Protein AF-A0A948D233-F1 (afdb_monomer)

Foldseek 3Di:
DDPVVLVVLLVVLLVLLCCLQPVLCPDDPPSVVARVLLLVLLVCLLVVNLVSSLSSLQNSQVNNVVSDPPCPSVSNVLSNVLSVVLNVCCVVPPPDSDLVVSLVSSVVSLVSSLVSQVVVQVVCCVPPVDGDDHDDPVSSVVNSVVSSVVSSVVVVVCCVVVVPPPPPPVPPDDDDD

Sequence (177 aa):
MTRSRWILVIVAALLTGLLQVTFFSLLPEPFRGVQPVLILCVLGVAINRSDAALVFAAVSGLMIDLFTVGAGFLAFAEQMLVVSAVAIIAEKVLTNRSVYSAVALLLAARIMSYIWLAAMSFFSRLLFKTQIFIQPFNSLLVTMVWDALFMCTIFLLLAFFTRRFSVGVARFNTYDG

Nearest PDB structures (foldseek):
  5edl-assembly1_A  TM=6.625E-01  e=3.244E-02  Bacillus subtilis
  5oen-assembly1_B  TM=2.538E-01  e=6.871E+00  Mus musculus

Solvent-accessible surface area (backbone atoms only — not comparable to full-atom values): 9780 Å² total; per-residue (Å²): 133,60,74,71,58,54,52,52,45,51,52,50,17,43,53,42,18,48,42,47,63,57,53,30,60,70,41,61,82,57,53,37,70,50,56,65,57,60,55,53,29,45,51,28,35,62,71,74,33,45,72,60,18,48,54,25,28,45,47,17,13,49,43,36,25,74,75,35,90,86,41,83,52,49,48,21,51,48,36,43,52,36,52,53,51,46,41,57,49,41,75,77,67,60,84,60,91,44,69,69,52,45,42,52,49,43,52,52,37,50,52,48,48,51,52,50,51,52,52,49,32,50,51,34,41,72,76,67,70,41,84,62,91,73,82,55,71,72,56,50,55,55,21,51,52,50,49,43,52,51,50,49,50,53,50,50,51,50,43,64,76,61,67,73,72,67,77,77,70,78,72,90,72,75,91,81,131

Radius of gyration: 18.53 Å; Cα contacts (8 Å, |Δi|>4): 174; chains: 1; bounding box: 66×36×44 Å

Structure (mmCIF, N/CA/C/O backbone):
data_AF-A0A948D233-F1
#
_entry.id   AF-A0A948D233-F1
#
loop_
_atom_site.group_PDB
_atom_site.id
_atom_site.type_symbol
_atom_site.label_atom_id
_atom_site.label_alt_id
_atom_site.label_comp_id
_atom_site.label_asym_id
_atom_site.label_entity_id
_atom_site.label_seq_id
_atom_site.pdbx_PDB_ins_code
_atom_site.Cartn_x
_atom_site.Cartn_y
_atom_site.Cartn_z
_atom_site.occupancy
_atom_site.B_iso_or_equiv
_atom_site.auth_seq_id
_atom_site.auth_comp_id
_atom_site.auth_asym_id
_atom_site.auth_atom_id
_atom_site.pdbx_PDB_model_num
ATOM 1 N N . MET A 1 1 ? -1.518 -1.617 23.865 1.00 58.34 1 MET A N 1
ATOM 2 C CA . MET A 1 1 ? -1.875 -2.784 23.013 1.00 58.34 1 MET A CA 1
ATOM 3 C C . MET A 1 1 ? -1.206 -4.026 23.589 1.00 58.34 1 MET A C 1
ATOM 5 O O . MET A 1 1 ? -0.110 -3.896 24.112 1.00 58.34 1 MET A O 1
ATOM 9 N N . THR A 1 2 ? -1.844 -5.199 23.556 1.00 72.81 2 THR A N 1
ATOM 10 C CA . THR A 1 2 ? -1.249 -6.447 24.074 1.00 72.81 2 THR A CA 1
ATOM 11 C C . THR A 1 2 ? -0.180 -6.982 23.113 1.00 72.81 2 THR A C 1
ATOM 13 O O . THR A 1 2 ? -0.316 -6.811 21.901 1.00 72.81 2 THR A O 1
ATOM 16 N N . ARG A 1 3 ? 0.865 -7.652 23.627 1.00 74.00 3 ARG A N 1
ATOM 17 C CA . ARG A 1 3 ? 1.962 -8.235 22.814 1.00 74.00 3 ARG A CA 1
ATOM 18 C C . ARG A 1 3 ? 1.446 -9.114 21.663 1.00 74.00 3 ARG A C 1
ATOM 20 O O . ARG A 1 3 ? 1.942 -9.021 20.549 1.00 74.00 3 ARG A O 1
ATOM 27 N N . SER A 1 4 ? 0.380 -9.878 21.908 1.00 78.25 4 SER A N 1
ATOM 28 C CA . SER A 1 4 ? -0.282 -10.728 20.909 1.00 78.25 4 SER A CA 1
ATOM 29 C C . SER A 1 4 ? -0.807 -9.970 19.684 1.00 78.25 4 SER A C 1
ATOM 31 O O . SER A 1 4 ? -0.748 -10.487 18.574 1.00 78.25 4 SER A O 1
ATOM 33 N N . ARG A 1 5 ? -1.284 -8.729 19.846 1.00 79.38 5 ARG A N 1
ATOM 34 C CA . ARG A 1 5 ? -1.820 -7.932 18.729 1.00 79.38 5 ARG A CA 1
ATOM 35 C C . ARG A 1 5 ? -0.723 -7.422 17.799 1.00 79.38 5 ARG A C 1
ATOM 37 O O . ARG A 1 5 ? -0.952 -7.350 16.601 1.00 79.38 5 ARG A O 1
ATOM 44 N N . TRP A 1 6 ? 0.456 -7.100 18.330 1.00 81.12 6 TRP A N 1
ATOM 45 C CA . TRP A 1 6 ? 1.599 -6.679 17.515 1.00 81.12 6 TRP A CA 1
ATOM 46 C C . TRP A 1 6 ? 2.130 -7.812 16.645 1.00 81.12 6 TRP A C 1
ATOM 48 O O . TRP A 1 6 ? 2.413 -7.592 15.473 1.00 81.12 6 TRP A O 1
ATOM 58 N N . ILE A 1 7 ? 2.173 -9.031 17.188 1.00 86.12 7 ILE A N 1
ATOM 59 C CA . ILE A 1 7 ? 2.543 -10.225 16.419 1.00 86.12 7 ILE A CA 1
ATOM 60 C C . ILE A 1 7 ? 1.586 -10.404 15.237 1.00 86.12 7 ILE A C 1
ATOM 62 O O . ILE A 1 7 ? 2.041 -10.595 14.116 1.00 86.12 7 ILE A O 1
ATOM 66 N N . LEU A 1 8 ? 0.274 -10.263 15.457 1.00 85.12 8 LEU A N 1
ATOM 67 C CA . LEU A 1 8 ? -0.713 -10.354 14.376 1.00 85.12 8 LEU A CA 1
ATOM 68 C C . LEU A 1 8 ? -0.512 -9.282 13.297 1.00 85.12 8 LEU A C 1
ATOM 70 O O . LEU A 1 8 ? -0.614 -9.603 12.119 1.00 85.12 8 LEU A O 1
ATOM 74 N N . VAL A 1 9 ? -0.202 -8.036 13.674 1.00 85.50 9 VAL A N 1
ATOM 75 C CA . VAL A 1 9 ? 0.076 -6.953 12.709 1.00 85.50 9 VAL A CA 1
ATOM 76 C C . VAL A 1 9 ? 1.315 -7.267 11.876 1.00 85.50 9 VAL A C 1
ATOM 78 O O . VAL A 1 9 ? 1.270 -7.129 10.659 1.00 85.50 9 VAL A O 1
ATOM 81 N N . ILE A 1 10 ? 2.395 -7.729 12.510 1.00 86.88 10 ILE A N 1
ATOM 82 C CA . ILE A 1 10 ? 3.642 -8.081 11.821 1.00 86.88 10 ILE A CA 1
ATOM 83 C C . ILE A 1 10 ? 3.409 -9.258 10.871 1.00 86.88 10 ILE A C 1
ATOM 85 O O . ILE A 1 10 ? 3.769 -9.177 9.702 1.00 86.88 10 ILE A O 1
ATOM 89 N N . VAL A 1 11 ? 2.757 -10.328 11.335 1.00 89.50 11 VAL A N 1
ATOM 90 C CA . VAL A 1 11 ? 2.445 -11.496 10.496 1.00 89.50 11 VAL A CA 1
ATOM 91 C C . VAL A 1 11 ? 1.539 -11.104 9.328 1.00 89.50 11 VAL A C 1
ATOM 93 O O . VAL A 1 11 ? 1.800 -11.502 8.195 1.00 89.50 11 VAL A O 1
ATOM 96 N N . ALA A 1 12 ? 0.516 -10.279 9.565 1.00 88.56 12 ALA A N 1
ATOM 97 C CA . ALA A 1 12 ? -0.345 -9.776 8.499 1.00 88.56 12 ALA A CA 1
ATOM 98 C C . ALA A 1 12 ? 0.434 -8.916 7.490 1.00 88.56 12 ALA A C 1
ATOM 100 O O . ALA A 1 12 ? 0.233 -9.070 6.287 1.00 88.56 12 ALA A O 1
ATOM 101 N N . ALA A 1 13 ? 1.346 -8.057 7.952 1.00 88.62 13 ALA A N 1
ATOM 102 C CA . ALA A 1 13 ? 2.188 -7.231 7.087 1.00 88.62 13 ALA A CA 1
ATOM 103 C C . ALA A 1 13 ? 3.109 -8.082 6.205 1.00 88.62 13 ALA A C 1
ATOM 105 O O . ALA A 1 13 ? 3.202 -7.838 5.002 1.00 88.62 13 ALA A O 1
ATOM 106 N N . LEU A 1 14 ? 3.719 -9.124 6.780 1.00 89.88 14 LEU A N 1
ATOM 107 C CA . LEU A 1 14 ? 4.545 -10.084 6.048 1.00 89.88 14 LEU A CA 1
ATOM 108 C C . LEU A 1 14 ? 3.742 -10.804 4.960 1.00 89.88 14 LEU A C 1
ATOM 110 O O . LEU A 1 14 ? 4.150 -10.815 3.799 1.00 89.88 14 LEU A O 1
ATOM 114 N N . LEU A 1 15 ? 2.582 -11.363 5.320 1.00 89.62 15 LEU A N 1
ATOM 115 C CA . LEU A 1 15 ? 1.715 -12.075 4.378 1.00 89.62 15 LEU A CA 1
ATOM 116 C C . LEU A 1 15 ? 1.219 -11.159 3.260 1.00 89.62 15 LEU A C 1
ATOM 118 O O . LEU A 1 15 ? 1.207 -11.561 2.101 1.00 89.62 15 LEU A O 1
ATOM 122 N N . THR A 1 16 ? 0.843 -9.923 3.588 1.00 87.62 16 THR A N 1
ATOM 123 C CA . THR A 1 16 ? 0.336 -8.965 2.595 1.00 87.62 16 THR A CA 1
ATOM 124 C C . THR A 1 16 ? 1.448 -8.501 1.656 1.00 87.62 16 THR A C 1
ATOM 126 O O . THR A 1 16 ? 1.228 -8.435 0.448 1.00 87.62 16 THR A O 1
ATOM 129 N N . GLY A 1 17 ? 2.647 -8.230 2.185 1.00 84.25 17 GLY A N 1
ATOM 130 C CA . GLY A 1 17 ? 3.821 -7.909 1.372 1.00 84.25 17 GLY A CA 1
ATOM 131 C C . GLY A 1 17 ? 4.160 -9.046 0.408 1.00 84.25 17 GLY A C 1
ATOM 132 O O . GLY A 1 17 ? 4.305 -8.815 -0.791 1.00 84.25 17 GLY A O 1
ATOM 133 N N . LEU A 1 18 ? 4.172 -10.289 0.897 1.00 87.69 18 LEU A N 1
ATOM 134 C CA . LEU A 1 18 ? 4.417 -11.466 0.064 1.00 87.69 18 LEU A CA 1
ATOM 135 C C . LEU A 1 18 ? 3.332 -11.651 -1.006 1.00 87.69 18 LEU A C 1
ATOM 137 O O . LEU A 1 18 ? 3.653 -11.899 -2.167 1.00 87.69 18 LEU A O 1
ATOM 141 N N . LEU A 1 19 ? 2.058 -11.483 -0.647 1.00 87.25 19 LEU A N 1
ATOM 142 C CA . LEU A 1 19 ? 0.925 -11.573 -1.573 1.00 87.25 19 LEU A CA 1
ATOM 143 C C . LEU A 1 19 ? 1.025 -10.506 -2.675 1.00 87.25 19 LEU A C 1
ATOM 145 O O . LEU A 1 19 ? 0.800 -10.808 -3.846 1.00 87.25 19 LEU A O 1
ATOM 149 N N . GLN A 1 20 ? 1.432 -9.281 -2.337 1.00 85.12 20 GLN A N 1
ATOM 150 C CA . GLN A 1 20 ? 1.640 -8.223 -3.325 1.00 85.12 20 GLN A CA 1
ATOM 151 C C . GLN A 1 20 ? 2.748 -8.573 -4.330 1.00 85.12 20 GLN A C 1
ATOM 153 O O . GLN A 1 20 ? 2.548 -8.408 -5.533 1.00 85.12 20 GLN A O 1
ATOM 158 N N . VAL A 1 21 ? 3.893 -9.082 -3.863 1.00 83.88 21 VAL A N 1
ATOM 159 C CA . VAL A 1 21 ? 5.015 -9.417 -4.758 1.00 83.88 21 VAL A CA 1
ATOM 160 C C . VAL A 1 21 ? 4.737 -10.662 -5.594 1.00 83.88 21 VAL A C 1
ATOM 162 O O . VAL A 1 21 ? 5.174 -10.733 -6.738 1.00 83.88 21 VAL A O 1
ATOM 165 N N . THR A 1 22 ? 4.023 -11.647 -5.050 1.00 84.19 22 THR A N 1
ATOM 166 C CA . THR A 1 22 ? 3.825 -12.947 -5.713 1.00 84.19 22 THR A CA 1
ATOM 167 C C . THR A 1 22 ? 2.530 -13.016 -6.507 1.00 84.19 22 THR A C 1
ATOM 169 O O . THR A 1 22 ? 2.552 -13.365 -7.678 1.00 84.19 22 THR A O 1
ATOM 172 N N . PHE A 1 23 ? 1.391 -12.691 -5.900 1.00 83.12 23 PHE A N 1
ATOM 173 C CA . PHE A 1 23 ? 0.084 -12.910 -6.511 1.00 83.12 23 PHE A CA 1
ATOM 174 C C . PHE A 1 23 ? -0.322 -11.741 -7.408 1.00 83.12 23 PHE A C 1
ATOM 176 O O . PHE A 1 23 ? -0.689 -11.949 -8.562 1.00 83.12 23 PHE A O 1
ATOM 183 N N . PHE A 1 24 ? -0.216 -10.503 -6.913 1.00 77.62 24 PHE A N 1
ATOM 184 C CA . PHE A 1 24 ? -0.632 -9.330 -7.690 1.00 77.62 24 PHE A CA 1
ATOM 185 C C . PHE A 1 24 ? 0.275 -9.064 -8.897 1.00 77.62 24 PHE A C 1
ATOM 187 O O . PHE A 1 24 ? -0.217 -8.638 -9.938 1.00 77.62 24 PHE A O 1
ATOM 194 N N . SER A 1 25 ? 1.568 -9.385 -8.813 1.00 76.62 25 SER A N 1
ATOM 195 C CA . SER A 1 25 ? 2.489 -9.262 -9.952 1.00 76.62 25 SER A CA 1
ATOM 196 C C . SER A 1 25 ? 2.126 -10.186 -11.126 1.00 76.62 25 SER A C 1
ATOM 198 O O . SER A 1 25 ? 2.332 -9.822 -12.287 1.00 76.62 25 SER A O 1
ATOM 200 N N . LEU A 1 26 ? 1.535 -11.352 -10.840 1.00 80.56 26 LEU A N 1
ATOM 201 C CA . LEU A 1 26 ? 1.119 -12.341 -11.837 1.00 80.56 26 LEU A CA 1
ATOM 202 C C . LEU A 1 26 ? -0.223 -12.007 -12.499 1.00 80.56 26 LEU A C 1
ATOM 204 O O . LEU A 1 26 ? -0.526 -12.546 -13.564 1.00 80.56 26 LEU A O 1
ATOM 208 N N . LEU A 1 27 ? -1.024 -11.118 -11.907 1.00 82.06 27 LEU A N 1
ATOM 209 C CA . LEU A 1 27 ? -2.312 -10.734 -12.475 1.00 82.06 27 LEU A CA 1
ATOM 210 C C . LEU A 1 27 ? -2.140 -9.871 -13.743 1.00 82.06 27 LEU A C 1
ATOM 212 O O . LEU A 1 27 ? -1.129 -9.171 -13.898 1.00 82.06 27 LEU A O 1
ATOM 216 N N . PRO A 1 28 ? -3.115 -9.908 -14.671 1.00 83.12 28 PRO A N 1
ATOM 217 C CA . PRO A 1 28 ? -3.162 -8.975 -15.790 1.00 83.12 28 PRO A CA 1
ATOM 218 C C . PRO A 1 28 ? -3.481 -7.552 -15.306 1.00 83.12 28 PRO A C 1
ATOM 220 O O . PRO A 1 28 ? -4.097 -7.349 -14.256 1.00 83.12 28 PRO A O 1
ATOM 223 N N . GLU A 1 29 ? -3.086 -6.546 -16.087 1.00 76.94 29 GLU A N 1
ATOM 224 C CA . GLU A 1 29 ? -3.578 -5.176 -15.891 1.00 76.94 29 GLU A CA 1
ATOM 225 C C . GLU A 1 29 ? -5.116 -5.155 -16.027 1.00 76.9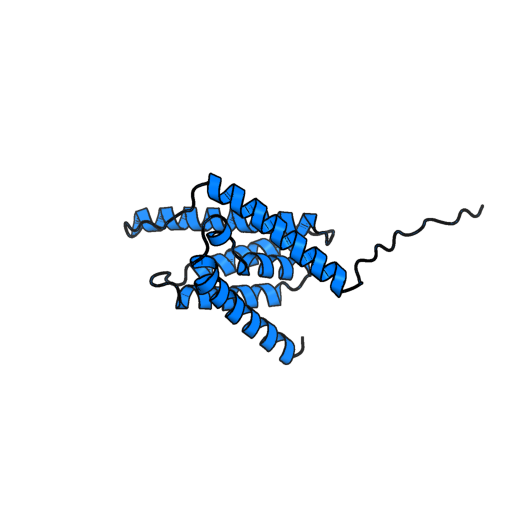4 29 GLU A C 1
ATOM 227 O O . GLU A 1 29 ? -5.659 -5.877 -16.869 1.00 76.94 29 GLU A O 1
ATOM 232 N N . PRO A 1 30 ? -5.846 -4.369 -15.213 1.00 77.19 30 PRO A N 1
ATOM 233 C CA . PRO A 1 30 ? -5.367 -3.358 -14.260 1.00 77.19 30 PRO A CA 1
ATOM 234 C C . PRO A 1 30 ? -5.047 -3.898 -12.855 1.00 77.19 30 PRO A C 1
ATOM 236 O O . PRO A 1 30 ? -4.604 -3.151 -11.985 1.00 77.19 30 PRO A O 1
ATOM 239 N N . PHE A 1 31 ? -5.286 -5.183 -12.587 1.00 78.75 31 PHE A N 1
ATOM 240 C CA . PHE A 1 31 ? -5.135 -5.740 -11.241 1.00 78.75 31 PHE A CA 1
ATOM 241 C C . PHE A 1 31 ? -3.683 -5.734 -10.770 1.00 78.75 31 PHE A C 1
ATOM 243 O O . PHE A 1 31 ? -3.439 -5.524 -9.588 1.00 78.75 31 PHE A O 1
ATOM 250 N N . ARG A 1 32 ? -2.721 -5.862 -11.690 1.00 78.19 32 ARG A N 1
ATOM 251 C CA . ARG A 1 32 ? -1.289 -5.741 -11.383 1.00 78.19 32 ARG A CA 1
ATOM 252 C C . ARG A 1 32 ? -0.912 -4.425 -10.696 1.00 78.19 32 ARG A C 1
ATOM 254 O O . ARG A 1 32 ? -0.008 -4.412 -9.867 1.00 78.19 32 ARG A O 1
ATOM 261 N N . GLY A 1 33 ? -1.593 -3.326 -11.023 1.00 75.00 33 GLY A N 1
ATOM 262 C CA . GLY A 1 33 ? -1.341 -2.022 -10.409 1.00 75.00 33 GLY A CA 1
ATOM 263 C C . GLY A 1 33 ? -1.960 -1.839 -9.021 1.00 75.00 33 GLY A C 1
ATOM 264 O O . GLY A 1 33 ? -1.636 -0.867 -8.335 1.00 75.00 33 GLY A O 1
ATOM 265 N N . VAL A 1 34 ? -2.852 -2.728 -8.576 1.00 81.88 34 VAL A N 1
ATOM 266 C CA . VAL A 1 34 ? -3.495 -2.636 -7.255 1.00 81.88 34 VAL A CA 1
ATOM 267 C C . VAL A 1 34 ? -2.460 -2.913 -6.163 1.00 81.88 34 VAL A C 1
ATOM 269 O O . VAL A 1 34 ? -1.760 -3.921 -6.188 1.00 81.88 34 VAL A O 1
ATOM 272 N N . GLN A 1 35 ? -2.360 -2.005 -5.191 1.00 82.94 35 GLN A N 1
ATOM 273 C CA . GLN A 1 35 ? -1.405 -2.110 -4.083 1.00 82.94 35 GLN A CA 1
ATOM 274 C C . GLN A 1 35 ? -2.152 -2.419 -2.776 1.00 82.94 35 GLN A C 1
ATOM 276 O O . GLN A 1 35 ? -2.508 -1.496 -2.037 1.00 82.94 35 GLN A O 1
ATOM 281 N N . PRO A 1 36 ? -2.398 -3.703 -2.452 1.00 84.75 36 PRO A N 1
ATOM 282 C CA . PRO A 1 36 ? -3.175 -4.089 -1.271 1.00 84.75 36 PRO A CA 1
ATOM 283 C C . PRO A 1 36 ? -2.545 -3.603 0.039 1.00 84.75 36 PRO A C 1
ATOM 285 O O . PRO A 1 36 ? -3.263 -3.254 0.975 1.00 84.75 36 PRO A O 1
ATOM 288 N N . VAL A 1 37 ? -1.212 -3.521 0.101 1.00 88.12 37 VAL A N 1
ATOM 289 C CA . VAL A 1 37 ? -0.499 -2.977 1.262 1.00 88.12 37 VAL A CA 1
ATOM 290 C C . VAL A 1 37 ? -0.902 -1.527 1.523 1.00 88.12 37 VAL A C 1
ATOM 292 O O . VAL A 1 37 ? -1.240 -1.177 2.651 1.00 88.12 37 VAL A O 1
ATOM 295 N N . LEU A 1 38 ? -0.923 -0.695 0.480 1.00 87.81 38 LEU A N 1
ATOM 296 C CA . LEU A 1 38 ? -1.269 0.719 0.593 1.00 87.81 38 LEU A CA 1
ATOM 297 C C . LEU A 1 38 ? -2.730 0.890 1.045 1.00 87.81 38 LEU A C 1
ATOM 299 O O . LEU A 1 38 ? -2.997 1.685 1.946 1.00 87.81 38 LEU A O 1
ATOM 303 N N . ILE A 1 39 ? -3.649 0.073 0.519 1.00 88.81 39 ILE A N 1
ATOM 304 C CA . ILE A 1 39 ? -5.065 0.057 0.929 1.00 88.81 39 ILE A CA 1
ATOM 305 C C . ILE A 1 39 ? -5.204 -0.240 2.430 1.00 88.81 39 ILE A C 1
ATOM 307 O O . ILE A 1 39 ? -5.877 0.498 3.155 1.00 88.81 39 ILE A O 1
ATOM 311 N N . LEU A 1 40 ? -4.541 -1.290 2.923 1.00 89.06 40 LEU A N 1
ATOM 312 C CA . LEU A 1 40 ? -4.620 -1.684 4.333 1.00 89.06 40 LEU A CA 1
ATOM 313 C C . LEU A 1 40 ? -3.949 -0.672 5.271 1.00 89.06 40 LEU A C 1
ATOM 315 O O . LEU A 1 40 ? -4.479 -0.405 6.352 1.00 89.06 40 LEU A O 1
ATOM 319 N N . CYS A 1 41 ? -2.834 -0.062 4.861 1.00 88.19 41 CYS A N 1
ATOM 320 C CA . CYS A 1 41 ? -2.193 1.011 5.621 1.00 88.19 41 CYS A CA 1
ATOM 321 C C . CYS A 1 41 ? -3.114 2.225 5.770 1.00 88.19 41 CYS A C 1
ATOM 323 O O . CYS A 1 41 ? -3.322 2.706 6.886 1.00 88.19 41 CYS A O 1
ATOM 325 N N . VAL A 1 42 ? -3.711 2.693 4.669 1.00 87.19 42 VAL A N 1
ATOM 326 C CA . VAL A 1 42 ? -4.645 3.831 4.685 1.00 87.19 42 VAL A CA 1
ATOM 327 C C . VAL A 1 42 ? -5.870 3.515 5.543 1.00 87.19 42 VAL A C 1
ATOM 329 O O . VAL A 1 42 ? -6.310 4.361 6.321 1.00 87.19 42 VAL A O 1
ATOM 332 N N . LEU A 1 43 ? -6.384 2.284 5.481 1.00 86.06 43 LEU A N 1
ATOM 333 C CA . LEU A 1 43 ? -7.474 1.838 6.350 1.00 86.06 43 LEU A CA 1
ATOM 334 C C . LEU A 1 43 ? -7.075 1.875 7.830 1.00 86.06 43 LEU A C 1
ATOM 336 O O . LEU A 1 43 ? -7.841 2.356 8.666 1.00 86.06 43 LEU A O 1
ATOM 340 N N . GLY A 1 44 ? -5.871 1.403 8.161 1.00 83.12 44 GLY A N 1
ATOM 341 C CA . GLY A 1 44 ? -5.327 1.469 9.516 1.00 83.12 44 GLY A CA 1
ATOM 342 C C . GLY A 1 44 ? -5.239 2.906 10.034 1.00 83.12 44 GLY A C 1
ATOM 343 O O . GLY A 1 44 ? -5.679 3.186 11.153 1.00 83.12 44 GLY A O 1
ATOM 344 N N . VAL A 1 45 ? -4.759 3.831 9.199 1.00 84.88 45 VAL A N 1
ATOM 345 C CA . VAL A 1 45 ? -4.739 5.269 9.510 1.00 84.88 45 VAL A CA 1
ATOM 346 C C . VAL A 1 45 ? -6.162 5.805 9.719 1.00 84.88 45 VAL A C 1
ATOM 348 O O . VAL A 1 45 ? -6.424 6.445 10.736 1.00 84.88 45 VAL A O 1
ATOM 351 N N . ALA A 1 46 ? -7.109 5.477 8.835 1.00 83.00 46 ALA A N 1
ATOM 352 C CA . ALA A 1 46 ? -8.494 5.954 8.908 1.00 83.00 46 ALA A CA 1
ATOM 353 C C . ALA A 1 46 ? -9.250 5.494 10.176 1.00 83.00 46 ALA A C 1
ATOM 355 O O . ALA A 1 46 ? -10.200 6.148 10.612 1.00 83.00 46 ALA A O 1
ATOM 356 N N . ILE A 1 47 ? -8.833 4.384 10.798 1.00 83.19 47 ILE A N 1
ATOM 357 C CA . ILE A 1 47 ? -9.421 3.844 12.041 1.00 83.19 47 ILE A CA 1
ATOM 358 C C . ILE A 1 47 ? -8.638 4.326 13.293 1.00 83.19 47 ILE A C 1
ATOM 360 O O . ILE A 1 47 ? -8.821 3.806 14.396 1.00 83.19 47 ILE A O 1
ATOM 364 N N . ASN A 1 48 ? -7.784 5.351 13.165 1.00 79.00 48 ASN A N 1
ATOM 365 C CA . ASN A 1 48 ? -6.8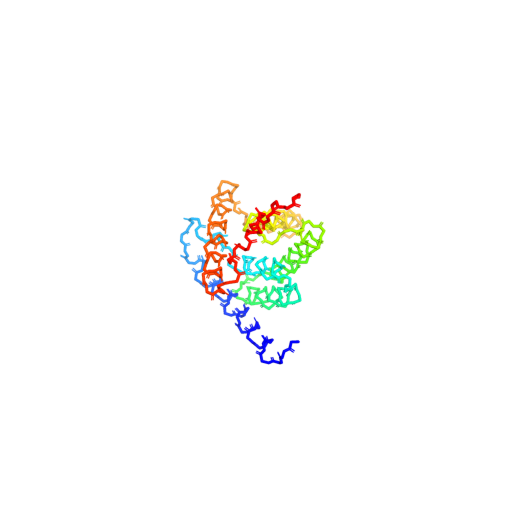91 5.872 14.217 1.00 79.00 48 ASN A CA 1
ATOM 366 C C . ASN A 1 48 ? -5.951 4.800 14.796 1.00 79.00 48 ASN A C 1
ATOM 368 O O . ASN A 1 48 ? -5.732 4.711 16.008 1.00 79.00 48 ASN A O 1
ATOM 372 N N . ARG A 1 49 ? -5.404 3.946 13.932 1.00 82.38 49 ARG A N 1
ATOM 373 C CA . ARG A 1 49 ? -4.343 2.988 14.267 1.00 82.38 49 ARG A CA 1
ATOM 374 C C . ARG A 1 49 ? -3.072 3.326 13.486 1.00 82.38 49 ARG A C 1
ATOM 376 O O . ARG A 1 49 ? -2.466 2.438 12.894 1.00 82.38 49 ARG A O 1
ATOM 383 N N . SER A 1 50 ? -2.680 4.601 13.497 1.00 82.06 50 SER A N 1
ATOM 384 C CA . SER A 1 50 ? -1.500 5.127 12.792 1.00 82.06 50 SER A CA 1
ATOM 385 C C . SER A 1 50 ? -0.217 4.376 13.158 1.00 82.06 50 SER A C 1
ATOM 387 O O . SER A 1 50 ? 0.486 3.935 12.257 1.00 82.06 50 SER A O 1
ATOM 389 N N . ASP A 1 51 ? 0.032 4.110 14.445 1.00 84.81 51 ASP A N 1
ATOM 390 C CA . ASP A 1 51 ? 1.218 3.352 14.886 1.00 84.81 51 ASP A CA 1
ATOM 391 C C . ASP A 1 51 ? 1.288 1.953 14.256 1.00 84.81 51 ASP A C 1
ATOM 393 O O . ASP A 1 51 ? 2.338 1.502 13.802 1.00 84.81 51 ASP A O 1
ATOM 397 N N . ALA A 1 52 ? 0.151 1.253 14.204 1.00 85.25 52 ALA A N 1
ATOM 398 C CA . ALA A 1 52 ? 0.080 -0.077 13.609 1.00 85.25 52 ALA A CA 1
ATOM 399 C C . ALA A 1 52 ? 0.190 -0.018 12.081 1.00 85.25 52 ALA A C 1
ATOM 401 O O . ALA A 1 52 ? 0.799 -0.907 11.497 1.00 85.25 52 ALA A O 1
ATOM 402 N N . ALA A 1 53 ? -0.363 1.021 11.446 1.00 86.44 53 ALA A N 1
ATOM 403 C CA . ALA A 1 53 ? -0.255 1.241 10.007 1.00 86.44 53 ALA A CA 1
ATOM 404 C C . ALA A 1 53 ? 1.186 1.551 9.579 1.00 86.44 53 ALA A C 1
ATOM 406 O O . ALA A 1 53 ? 1.637 1.034 8.563 1.00 86.44 53 ALA A O 1
ATOM 407 N N . LEU A 1 54 ? 1.930 2.327 10.374 1.00 88.69 54 LEU A N 1
ATOM 408 C CA . LEU A 1 54 ? 3.350 2.586 10.138 1.00 88.69 54 LEU A CA 1
ATOM 409 C C . LEU A 1 54 ? 4.167 1.300 10.272 1.00 88.69 54 LEU A C 1
ATOM 411 O O . LEU A 1 54 ? 4.902 0.946 9.357 1.00 88.69 54 LEU A O 1
ATOM 415 N N . VAL A 1 55 ? 3.996 0.542 11.358 1.00 89.62 55 VAL A N 1
ATOM 416 C CA . VAL A 1 55 ? 4.695 -0.748 11.506 1.00 89.62 55 VAL A CA 1
ATOM 417 C C . VAL A 1 55 ? 4.332 -1.708 10.374 1.00 89.62 55 VAL A C 1
ATOM 419 O O . VAL A 1 55 ? 5.211 -2.387 9.847 1.00 89.62 55 VAL A O 1
ATOM 422 N N . PHE A 1 56 ? 3.064 -1.737 9.962 1.00 90.44 56 PHE A N 1
ATOM 423 C CA . PHE A 1 56 ? 2.627 -2.540 8.827 1.00 90.44 56 PHE A CA 1
ATOM 424 C C . PHE A 1 56 ? 3.359 -2.126 7.548 1.00 90.44 56 PHE A C 1
ATOM 426 O O . PHE A 1 56 ? 3.983 -2.983 6.936 1.00 90.44 56 PHE A O 1
ATOM 433 N N . ALA A 1 57 ? 3.366 -0.831 7.214 1.00 90.38 57 ALA A N 1
ATOM 434 C CA . ALA A 1 57 ? 4.050 -0.275 6.046 1.00 90.38 57 ALA A CA 1
ATOM 435 C C . ALA A 1 57 ? 5.556 -0.577 6.040 1.00 90.38 57 ALA A C 1
ATOM 437 O O . ALA A 1 57 ? 6.130 -0.889 5.000 1.00 90.38 57 ALA A O 1
ATOM 438 N N . ALA A 1 58 ? 6.200 -0.516 7.209 1.00 89.88 58 ALA A N 1
ATOM 439 C CA . ALA A 1 58 ? 7.622 -0.809 7.343 1.00 89.88 58 ALA A CA 1
ATOM 440 C C . ALA A 1 58 ? 7.903 -2.278 7.019 1.00 89.88 58 ALA A C 1
ATOM 442 O O . ALA A 1 58 ? 8.762 -2.598 6.201 1.00 89.88 58 ALA A O 1
ATOM 443 N N . VAL A 1 59 ? 7.155 -3.182 7.651 1.00 90.88 59 VAL A N 1
ATOM 444 C CA . VAL A 1 59 ? 7.357 -4.627 7.510 1.00 90.88 59 VAL A CA 1
ATOM 445 C C . VAL A 1 59 ? 6.978 -5.107 6.106 1.00 90.88 59 VAL A C 1
ATOM 447 O O . VAL A 1 59 ? 7.709 -5.902 5.515 1.00 90.88 59 VAL A O 1
ATOM 450 N N . SER A 1 60 ? 5.873 -4.611 5.546 1.00 88.88 60 SER A N 1
ATOM 451 C CA . SER A 1 60 ? 5.460 -4.937 4.179 1.00 88.88 60 SER A CA 1
ATOM 452 C C . SER A 1 60 ? 6.433 -4.389 3.138 1.00 88.88 60 SER A C 1
ATOM 454 O O . SER A 1 60 ? 6.738 -5.090 2.177 1.00 88.88 60 SER A O 1
ATOM 456 N N . GLY A 1 61 ? 6.943 -3.171 3.339 1.00 85.88 61 GLY A N 1
ATOM 457 C CA . GLY A 1 61 ? 7.895 -2.528 2.437 1.00 85.88 61 GLY A CA 1
ATOM 458 C C . GLY A 1 61 ? 9.222 -3.275 2.395 1.00 85.88 61 GLY A C 1
ATOM 459 O O . GLY A 1 61 ? 9.707 -3.594 1.313 1.00 85.88 61 GLY A O 1
ATOM 460 N N . LEU A 1 62 ? 9.735 -3.674 3.566 1.00 88.38 62 LEU A N 1
ATOM 461 C CA . LEU A 1 62 ? 10.916 -4.536 3.661 1.00 88.38 62 LEU A CA 1
ATOM 462 C C . LEU A 1 62 ? 10.706 -5.876 2.954 1.00 88.38 62 LEU A C 1
ATOM 464 O O . LEU A 1 62 ? 11.601 -6.340 2.253 1.00 88.38 62 LEU A O 1
ATOM 468 N N . MET A 1 63 ? 9.531 -6.496 3.104 1.00 88.81 63 MET A N 1
ATOM 469 C CA . MET A 1 63 ? 9.224 -7.725 2.369 1.00 88.81 63 MET A CA 1
ATOM 470 C C . MET A 1 63 ? 9.214 -7.503 0.860 1.00 88.81 63 MET A C 1
ATOM 472 O O . MET A 1 63 ? 9.760 -8.320 0.125 1.00 88.81 63 MET A O 1
ATOM 476 N N . ILE A 1 64 ? 8.649 -6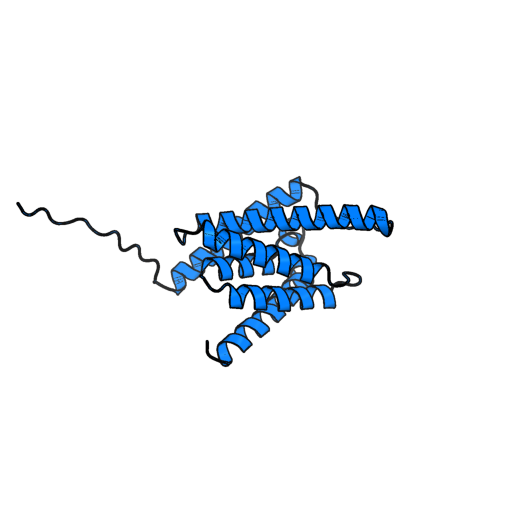.396 0.383 1.00 86.44 64 ILE A N 1
ATOM 477 C CA . ILE A 1 64 ? 8.637 -6.100 -1.050 1.00 86.44 64 ILE A CA 1
ATOM 478 C C . ILE A 1 64 ? 10.056 -5.911 -1.582 1.00 86.44 64 ILE A C 1
ATOM 480 O O . ILE A 1 64 ? 10.393 -6.507 -2.605 1.00 86.44 64 ILE A O 1
ATOM 484 N N . ASP A 1 65 ? 10.905 -5.168 -0.876 1.00 85.06 65 ASP A N 1
ATOM 485 C CA . ASP A 1 65 ? 12.298 -4.972 -1.285 1.00 85.06 65 ASP A CA 1
ATOM 486 C C . ASP A 1 65 ? 13.114 -6.272 -1.267 1.00 85.06 65 ASP A C 1
ATOM 488 O O . ASP A 1 65 ? 13.928 -6.491 -2.161 1.00 85.06 65 ASP A O 1
ATOM 492 N N . LEU A 1 66 ? 12.882 -7.160 -0.292 1.00 85.25 66 LEU A N 1
ATOM 493 C CA . LEU A 1 66 ? 13.580 -8.449 -0.201 1.00 85.25 66 LEU A CA 1
ATOM 494 C C . LEU A 1 66 ? 13.296 -9.360 -1.401 1.00 85.25 66 LEU A C 1
ATOM 496 O O . LEU A 1 66 ? 14.187 -10.083 -1.847 1.00 85.25 66 LEU A O 1
ATOM 500 N N . PHE A 1 67 ? 12.067 -9.335 -1.918 1.00 83.38 67 PHE A N 1
ATOM 501 C CA . PHE A 1 67 ? 11.650 -10.189 -3.032 1.00 83.38 67 PHE A CA 1
ATOM 502 C C . PHE A 1 67 ? 11.714 -9.495 -4.401 1.00 83.38 67 PHE A C 1
ATOM 504 O O . PHE A 1 67 ? 11.590 -10.165 -5.427 1.00 83.38 67 PHE A O 1
ATOM 511 N N . THR A 1 68 ? 11.952 -8.181 -4.446 1.00 76.62 68 THR A N 1
ATOM 512 C CA . THR A 1 68 ? 12.099 -7.425 -5.697 1.00 76.62 68 THR A CA 1
ATOM 513 C C . THR A 1 68 ? 13.579 -7.186 -5.986 1.00 76.62 68 THR A C 1
ATOM 515 O O . THR A 1 68 ? 14.223 -6.311 -5.407 1.00 76.62 68 THR A O 1
ATOM 518 N N . VAL A 1 69 ? 14.140 -7.975 -6.904 1.00 59.91 69 VAL A N 1
ATOM 519 C CA . VAL A 1 69 ? 15.565 -7.912 -7.262 1.00 59.91 69 VAL A CA 1
ATOM 520 C C . VAL A 1 69 ? 15.937 -6.504 -7.744 1.00 59.91 69 VAL A C 1
ATOM 522 O O . VAL A 1 69 ? 15.384 -6.009 -8.723 1.00 59.91 69 VAL A O 1
ATOM 525 N N . GLY A 1 70 ? 16.896 -5.866 -7.065 1.00 59.12 70 GLY A N 1
ATOM 526 C CA . GLY A 1 70 ? 17.429 -4.554 -7.450 1.00 59.12 70 GLY A CA 1
ATOM 527 C C . GLY A 1 70 ? 16.648 -3.340 -6.934 1.00 59.12 70 GLY A C 1
ATOM 528 O O . GLY A 1 70 ? 16.988 -2.220 -7.308 1.00 59.12 70 GLY A O 1
ATOM 529 N N . ALA A 1 71 ? 15.647 -3.527 -6.065 1.00 59.47 71 ALA A N 1
ATOM 530 C CA . ALA A 1 71 ? 14.844 -2.422 -5.534 1.00 59.47 71 ALA A CA 1
ATOM 531 C C . ALA A 1 71 ? 15.578 -1.541 -4.503 1.00 59.47 71 ALA A C 1
ATOM 533 O O . ALA A 1 71 ? 15.179 -0.404 -4.304 1.00 59.47 71 ALA A O 1
ATOM 534 N N . GLY A 1 72 ? 16.663 -2.006 -3.870 1.00 60.00 72 GLY A N 1
ATOM 535 C CA . GLY A 1 72 ? 17.564 -1.144 -3.086 1.00 60.00 72 GLY A CA 1
ATOM 536 C C . GLY A 1 72 ? 16.894 -0.326 -1.969 1.00 60.00 72 GLY A C 1
ATOM 537 O O . GLY A 1 72 ? 17.278 0.821 -1.759 1.00 60.00 72 GLY A O 1
ATOM 538 N N . PHE A 1 73 ? 15.908 -0.901 -1.270 1.00 73.19 73 PHE A N 1
ATOM 539 C CA . PHE A 1 73 ? 15.093 -0.249 -0.226 1.00 73.19 73 PHE A CA 1
ATOM 540 C C . PHE A 1 73 ? 14.107 0.830 -0.712 1.00 73.19 73 PHE A C 1
ATOM 542 O O . PHE A 1 73 ? 13.587 1.620 0.084 1.00 73.19 73 PHE A O 1
ATOM 549 N N . LEU A 1 74 ? 13.844 0.893 -2.017 1.00 78.88 74 LEU A N 1
ATOM 550 C CA . LEU A 1 74 ? 13.008 1.930 -2.617 1.00 78.88 74 LEU A CA 1
ATOM 551 C C . LEU A 1 74 ? 11.522 1.723 -2.285 1.00 78.88 74 LEU A C 1
ATOM 553 O O . LEU A 1 74 ? 10.828 2.714 -2.046 1.00 78.88 74 LEU A O 1
ATOM 557 N N . ALA A 1 75 ? 11.049 0.474 -2.170 1.00 81.75 75 ALA A N 1
ATOM 558 C CA . ALA A 1 75 ? 9.661 0.188 -1.799 1.00 81.75 75 ALA A CA 1
ATOM 559 C C . ALA A 1 75 ? 9.390 0.473 -0.313 1.00 81.75 75 ALA A C 1
ATOM 561 O O . ALA A 1 75 ? 8.345 1.029 0.032 1.00 81.75 75 ALA A O 1
ATOM 562 N N . PHE A 1 76 ? 10.333 0.150 0.573 1.00 85.00 76 PHE A N 1
ATOM 563 C CA . PHE A 1 76 ? 10.278 0.517 1.986 1.00 85.00 76 PHE A CA 1
ATOM 564 C C . PHE A 1 76 ? 10.222 2.034 2.169 1.00 85.00 76 PHE A C 1
ATOM 566 O O . PHE A 1 76 ? 9.346 2.534 2.880 1.00 85.00 76 PHE A O 1
ATOM 573 N N . ALA A 1 77 ? 11.123 2.768 1.508 1.00 85.12 77 ALA A N 1
ATOM 574 C CA . ALA A 1 77 ? 11.171 4.224 1.594 1.00 85.12 77 ALA A CA 1
ATOM 575 C C . ALA A 1 77 ? 9.874 4.867 1.079 1.00 85.12 77 ALA A C 1
ATOM 577 O O . ALA A 1 77 ? 9.323 5.748 1.742 1.00 85.12 77 ALA A O 1
ATOM 578 N N . GLU A 1 78 ? 9.351 4.385 -0.054 1.00 85.62 78 GLU A N 1
ATOM 579 C CA . GLU A 1 78 ? 8.066 4.823 -0.602 1.00 85.62 78 GLU A CA 1
ATOM 580 C C . GLU A 1 78 ? 6.927 4.605 0.402 1.00 85.62 78 GLU A C 1
ATOM 582 O O . GLU A 1 78 ? 6.204 5.544 0.733 1.00 85.62 78 GLU A O 1
ATOM 587 N N . GLN A 1 79 ? 6.773 3.384 0.924 1.00 86.62 79 GLN A N 1
ATOM 588 C CA . GLN A 1 79 ? 5.661 3.048 1.816 1.00 86.62 79 GLN A CA 1
ATOM 589 C C . GLN A 1 79 ? 5.720 3.818 3.133 1.00 86.62 79 GLN A C 1
ATOM 591 O O . GLN A 1 79 ? 4.694 4.312 3.602 1.00 86.62 79 GLN A O 1
ATOM 596 N N . MET A 1 80 ? 6.910 3.972 3.711 1.00 90.62 80 MET A N 1
ATOM 597 C CA . MET A 1 80 ? 7.109 4.786 4.911 1.00 90.62 80 MET A CA 1
ATOM 598 C C . MET A 1 80 ? 6.733 6.248 4.676 1.00 90.62 80 MET A C 1
ATOM 600 O O . MET A 1 80 ? 6.012 6.844 5.482 1.00 90.62 80 MET A O 1
ATOM 604 N N . LEU A 1 81 ? 7.190 6.827 3.567 1.00 89.75 81 LEU A N 1
ATOM 605 C CA . LEU A 1 81 ? 6.936 8.225 3.245 1.00 89.75 81 LEU A CA 1
ATOM 606 C C . LEU A 1 81 ? 5.454 8.475 2.956 1.00 89.75 81 LEU A C 1
ATOM 608 O O . LEU A 1 81 ? 4.869 9.409 3.502 1.00 89.75 81 LEU A O 1
ATOM 612 N N . VAL A 1 82 ? 4.823 7.617 2.154 1.00 89.31 82 VAL A N 1
ATOM 613 C CA . VAL A 1 82 ? 3.404 7.760 1.810 1.00 89.31 82 VAL A CA 1
ATOM 614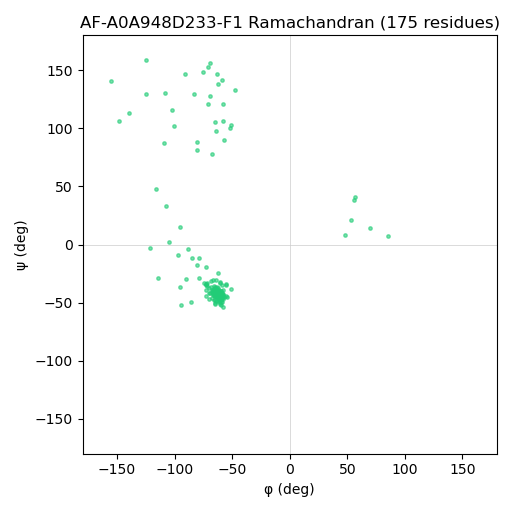 C C . VAL A 1 82 ? 2.532 7.595 3.054 1.00 89.31 82 VAL A C 1
ATOM 616 O O . VAL A 1 82 ? 1.669 8.432 3.310 1.00 89.31 82 VAL A O 1
ATOM 619 N N . VAL A 1 83 ? 2.760 6.566 3.876 1.00 89.50 83 VAL A N 1
ATOM 620 C CA . VAL A 1 83 ? 1.910 6.307 5.052 1.00 89.50 83 VAL A CA 1
ATOM 621 C C . VAL A 1 83 ? 2.099 7.362 6.141 1.00 89.50 83 VAL A C 1
ATOM 623 O O . VAL A 1 83 ? 1.114 7.772 6.755 1.00 89.50 83 VAL A O 1
ATOM 626 N N . SER A 1 84 ? 3.320 7.860 6.355 1.00 88.81 84 SER A N 1
ATOM 627 C CA . SER A 1 84 ? 3.558 8.969 7.293 1.00 88.81 84 SER A CA 1
ATOM 628 C C . SER A 1 84 ? 2.885 10.265 6.837 1.00 88.81 84 SER A C 1
ATOM 630 O O . SER A 1 84 ? 2.216 10.921 7.635 1.00 88.81 84 SER A O 1
ATOM 632 N N . ALA A 1 85 ? 2.966 10.604 5.550 1.00 88.56 85 ALA A N 1
ATOM 633 C CA . ALA A 1 85 ? 2.275 11.768 5.007 1.00 88.56 85 ALA A CA 1
ATOM 634 C C . ALA A 1 85 ? 0.748 11.638 5.112 1.00 88.56 85 ALA A C 1
ATOM 636 O O . ALA A 1 85 ? 0.075 12.575 5.542 1.00 88.56 85 ALA A O 1
ATOM 637 N N . VAL A 1 86 ? 0.199 10.463 4.795 1.00 88.75 86 VAL A N 1
ATOM 638 C CA . VAL A 1 86 ? -1.236 10.176 4.945 1.00 88.75 86 VAL A CA 1
ATOM 639 C C . VAL A 1 86 ? -1.666 10.274 6.407 1.00 88.75 86 VAL A C 1
ATOM 641 O O . VAL A 1 86 ? -2.735 10.816 6.670 1.00 88.75 86 VAL A O 1
ATOM 644 N N . ALA A 1 87 ? -0.853 9.809 7.360 1.00 86.44 87 ALA A N 1
ATOM 645 C CA . ALA A 1 87 ? -1.140 9.950 8.788 1.00 86.44 87 ALA A CA 1
ATOM 646 C C . ALA A 1 87 ? -1.220 11.425 9.218 1.00 86.44 87 ALA A C 1
ATOM 648 O O . ALA A 1 87 ? -2.168 11.809 9.901 1.00 86.44 87 ALA A O 1
ATOM 649 N N . ILE A 1 88 ? -0.302 12.272 8.743 1.00 86.31 88 ILE A N 1
ATOM 650 C CA . ILE A 1 88 ? -0.322 13.718 9.023 1.00 86.31 88 ILE A CA 1
ATOM 651 C C . ILE A 1 88 ? -1.560 14.388 8.403 1.00 86.31 88 ILE A C 1
ATOM 653 O O . ILE A 1 88 ? -2.201 15.232 9.034 1.00 86.31 88 ILE A O 1
ATOM 657 N N . ILE A 1 89 ? -1.913 14.026 7.165 1.00 84.31 89 ILE A N 1
ATOM 658 C CA . ILE A 1 89 ? -3.110 14.553 6.489 1.00 84.31 89 ILE A CA 1
ATOM 659 C C . ILE A 1 89 ? -4.372 14.100 7.229 1.00 84.31 89 ILE A C 1
ATOM 661 O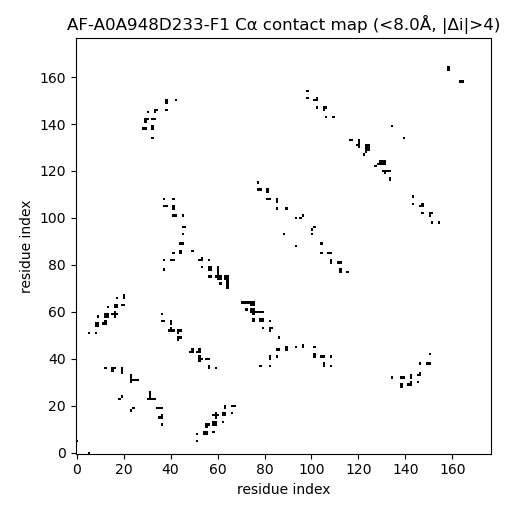 O . ILE A 1 89 ? -5.278 14.902 7.454 1.00 84.31 89 ILE A O 1
ATOM 665 N N . ALA A 1 90 ? -4.418 12.836 7.646 1.00 83.38 90 ALA A N 1
ATOM 666 C CA . ALA A 1 90 ? -5.520 12.265 8.402 1.00 83.38 90 ALA A CA 1
ATOM 667 C C . ALA A 1 90 ? -5.776 13.030 9.704 1.00 83.38 90 ALA A C 1
ATOM 669 O O . ALA A 1 90 ? -6.918 13.404 9.959 1.00 83.38 90 ALA A O 1
ATOM 670 N N . GLU A 1 91 ? -4.736 13.333 10.482 1.00 79.38 91 GLU A N 1
ATOM 671 C CA . GLU A 1 91 ? -4.869 14.089 11.736 1.00 79.38 91 GLU A CA 1
ATOM 672 C C . GLU A 1 91 ? -5.460 15.491 11.540 1.00 79.38 91 GLU A C 1
ATOM 674 O O . GLU A 1 91 ? -6.188 15.979 12.403 1.00 79.38 91 GLU A O 1
ATOM 679 N N . LYS A 1 92 ? -5.179 16.135 10.401 1.00 73.75 92 LYS A N 1
ATOM 680 C CA . LYS A 1 92 ? -5.640 17.502 10.114 1.00 73.75 92 LYS A CA 1
ATOM 681 C C . LYS A 1 92 ? -6.999 17.568 9.418 1.00 73.75 92 LYS A C 1
ATOM 683 O O . LYS A 1 92 ? -7.701 18.563 9.572 1.00 73.75 92 LYS A O 1
ATOM 688 N N . VAL A 1 93 ? -7.353 16.556 8.624 1.00 66.38 93 VAL A N 1
ATOM 689 C CA . VAL A 1 93 ? -8.488 16.619 7.683 1.00 66.38 93 VAL A CA 1
ATOM 690 C C . VAL A 1 93 ? -9.623 15.657 8.056 1.00 66.38 93 VAL A C 1
ATOM 692 O O . VAL A 1 93 ? -10.786 15.953 7.777 1.00 66.38 93 VAL A O 1
ATOM 695 N N . LEU A 1 94 ? -9.344 14.527 8.721 1.00 65.69 94 LEU A N 1
ATOM 696 C CA . LEU A 1 94 ? -10.382 13.564 9.110 1.00 65.69 94 LEU A CA 1
ATOM 697 C C . LEU A 1 94 ? -11.120 13.995 10.380 1.00 65.69 94 LEU A C 1
ATOM 699 O O . LEU A 1 94 ? -10.887 13.477 11.469 1.00 65.69 94 LEU A O 1
ATOM 703 N N . THR A 1 95 ? -12.091 14.888 10.225 1.00 58.97 95 THR A N 1
ATOM 704 C CA . THR A 1 95 ? -13.074 15.189 11.280 1.00 58.97 95 THR A CA 1
ATOM 705 C C . THR A 1 95 ? -14.176 14.126 11.374 1.00 58.97 95 THR A C 1
ATOM 707 O O . THR A 1 95 ? -14.671 13.867 12.466 1.00 58.97 95 THR A O 1
ATOM 710 N N . ASN A 1 96 ? -14.514 13.444 10.269 1.00 61.22 96 ASN A N 1
ATOM 711 C CA . ASN A 1 96 ? -15.507 12.362 10.229 1.00 61.22 96 ASN A CA 1
ATOM 712 C C . ASN A 1 96 ? -14.934 11.061 9.638 1.00 61.22 96 ASN A C 1
ATOM 714 O O . ASN A 1 96 ? -14.373 11.043 8.536 1.00 61.22 96 ASN A O 1
ATOM 718 N N . ARG A 1 97 ? -15.128 9.943 10.353 1.00 67.50 97 ARG A N 1
ATOM 719 C CA . ARG A 1 97 ? -14.755 8.589 9.904 1.00 67.50 97 ARG A CA 1
ATOM 720 C C . ARG A 1 97 ? -15.819 8.050 8.952 1.00 67.50 97 ARG A C 1
ATOM 722 O O . ARG A 1 97 ? -16.778 7.414 9.380 1.00 67.50 97 ARG A O 1
ATOM 729 N N . SER A 1 98 ? -15.661 8.339 7.666 1.00 78.38 98 SER A N 1
ATOM 730 C CA . SER A 1 98 ? -16.592 7.935 6.613 1.00 78.38 98 SER A CA 1
ATOM 731 C C . SER A 1 98 ? -15.863 7.160 5.517 1.00 78.38 98 SER A C 1
ATOM 733 O O . SER A 1 98 ? -14.651 7.295 5.353 1.00 78.38 98 SER A O 1
ATOM 735 N N . VAL A 1 99 ? -16.608 6.377 4.735 1.00 79.81 99 VAL A N 1
ATOM 736 C CA . VAL A 1 99 ? -16.074 5.700 3.540 1.00 79.81 99 VAL A CA 1
ATOM 737 C C . VAL A 1 99 ? -15.434 6.721 2.597 1.00 79.81 99 VAL A C 1
ATOM 739 O O . VAL A 1 99 ? -14.320 6.515 2.125 1.00 79.81 99 VAL A O 1
ATOM 742 N N . TYR A 1 100 ? -16.105 7.857 2.381 1.00 82.62 100 TYR A N 1
ATOM 743 C CA . TYR A 1 100 ? -15.642 8.921 1.489 1.00 82.62 100 TYR A CA 1
ATOM 744 C C . TYR A 1 100 ? -14.274 9.462 1.887 1.00 82.62 100 TYR A C 1
ATOM 746 O O . TYR A 1 100 ? -13.412 9.663 1.036 1.00 82.62 100 TYR A O 1
ATOM 754 N N . SER A 1 101 ? -14.057 9.664 3.185 1.00 79.88 101 SER A N 1
ATOM 755 C CA . SER A 1 101 ? -12.809 10.227 3.677 1.00 79.88 101 SER A CA 1
ATOM 756 C C . SER A 1 101 ? -11.653 9.221 3.628 1.00 79.88 101 SER A C 1
ATOM 758 O O . SER A 1 101 ? -10.529 9.592 3.293 1.00 79.88 101 SER A O 1
ATOM 760 N N . ALA A 1 102 ? -11.939 7.933 3.832 1.00 83.38 102 ALA A N 1
ATOM 761 C CA . ALA A 1 102 ? -10.971 6.855 3.643 1.00 83.38 102 ALA A CA 1
ATOM 762 C C . ALA A 1 102 ? -10.572 6.671 2.163 1.00 83.38 102 ALA A C 1
ATOM 764 O O . ALA A 1 102 ? -9.390 6.510 1.860 1.00 83.38 102 ALA A O 1
ATOM 765 N N . VAL A 1 103 ? -11.534 6.754 1.237 1.00 86.62 103 VAL A N 1
ATOM 766 C CA . VAL A 1 103 ? -11.271 6.705 -0.213 1.00 86.62 103 VAL A CA 1
ATOM 767 C C . VAL A 1 103 ? -10.482 7.934 -0.671 1.00 86.62 103 VAL A C 1
ATOM 769 O O . VAL A 1 103 ? -9.522 7.793 -1.422 1.00 86.62 103 VAL A O 1
ATOM 772 N N . ALA A 1 104 ? -10.819 9.134 -0.190 1.00 86.50 104 ALA A N 1
ATOM 773 C CA . ALA A 1 104 ? -10.074 10.348 -0.527 1.00 86.50 104 ALA A CA 1
ATOM 774 C C . ALA A 1 104 ? -8.604 10.268 -0.078 1.00 86.50 104 ALA A C 1
ATOM 776 O O . ALA A 1 104 ? -7.705 10.611 -0.846 1.00 86.50 104 ALA A O 1
ATOM 777 N N . LEU A 1 105 ? -8.347 9.755 1.131 1.00 87.25 105 LEU A N 1
ATOM 778 C CA . LEU A 1 105 ? -6.983 9.519 1.616 1.00 87.25 105 LEU A CA 1
ATOM 779 C C . LEU A 1 105 ? -6.238 8.479 0.786 1.00 87.25 105 LEU A C 1
ATOM 781 O O . LEU A 1 105 ? -5.044 8.638 0.548 1.00 87.25 105 LEU A O 1
ATOM 785 N N . LEU A 1 106 ? -6.930 7.439 0.326 1.00 89.12 106 LEU A N 1
ATOM 786 C CA . LEU A 1 106 ? -6.340 6.412 -0.525 1.00 89.12 106 LEU A CA 1
ATOM 787 C C . LEU A 1 106 ? -5.904 6.980 -1.876 1.00 89.12 106 LEU A C 1
ATOM 789 O O . LEU A 1 106 ? -4.793 6.716 -2.330 1.00 89.12 106 LEU A O 1
ATOM 793 N N . LEU A 1 107 ? -6.751 7.804 -2.492 1.00 88.31 107 LEU A N 1
ATOM 794 C CA . LEU A 1 107 ? -6.420 8.487 -3.741 1.00 88.31 107 LEU A CA 1
ATOM 795 C C . LEU A 1 107 ? -5.253 9.461 -3.548 1.00 88.31 107 LEU A C 1
ATOM 797 O O . LEU A 1 107 ? -4.335 9.481 -4.365 1.00 88.31 107 LEU A O 1
ATOM 801 N N . ALA A 1 108 ? -5.236 10.212 -2.442 1.00 87.62 108 ALA A N 1
ATOM 802 C CA . ALA A 1 108 ? -4.112 11.080 -2.100 1.00 87.62 108 ALA A CA 1
ATOM 803 C C . ALA A 1 108 ? -2.808 10.281 -1.920 1.00 87.62 108 ALA A C 1
ATOM 805 O O . ALA A 1 108 ? -1.775 10.657 -2.475 1.00 87.62 108 ALA A O 1
ATOM 806 N N . ALA A 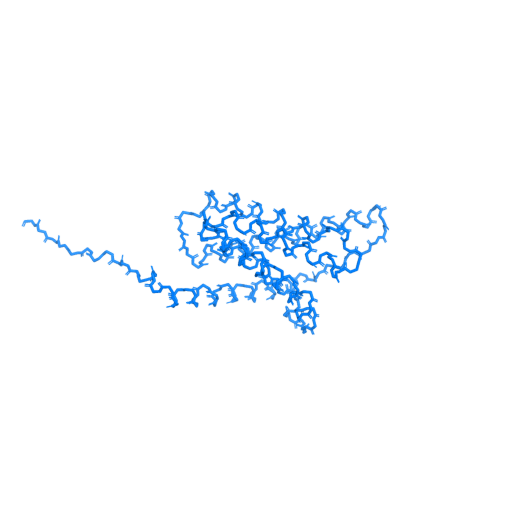1 109 ? -2.864 9.145 -1.219 1.00 88.25 109 ALA A N 1
ATOM 807 C CA . ALA A 1 109 ? -1.735 8.234 -1.044 1.00 88.25 109 ALA A CA 1
ATOM 808 C C . ALA A 1 109 ? -1.211 7.714 -2.391 1.00 88.25 109 ALA A C 1
ATOM 810 O O . ALA A 1 109 ? -0.003 7.684 -2.623 1.00 88.25 109 ALA A O 1
ATOM 811 N N . ARG A 1 110 ? -2.120 7.358 -3.305 1.00 88.75 110 ARG A N 1
ATOM 812 C CA . ARG A 1 110 ? -1.780 6.872 -4.645 1.00 88.75 110 ARG A CA 1
ATOM 813 C C . ARG A 1 110 ? -1.122 7.947 -5.506 1.00 88.75 110 ARG A C 1
ATOM 815 O O . ARG A 1 110 ? -0.118 7.672 -6.157 1.00 88.75 110 ARG A O 1
ATOM 822 N N . ILE A 1 111 ? -1.647 9.172 -5.484 1.00 88.31 111 ILE A N 1
ATOM 823 C CA . ILE A 1 111 ? -1.028 10.317 -6.169 1.00 88.31 111 ILE A CA 1
ATOM 824 C C . ILE A 1 111 ? 0.379 10.552 -5.616 1.00 88.31 111 ILE A C 1
ATOM 826 O O . ILE A 1 111 ? 1.318 10.748 -6.383 1.00 88.31 111 ILE A O 1
ATOM 830 N N . MET A 1 112 ? 0.547 10.483 -4.296 1.00 89.00 112 MET A N 1
ATOM 831 C CA . MET A 1 112 ? 1.844 10.683 -3.657 1.00 89.00 112 MET A CA 1
ATOM 832 C C . MET A 1 112 ? 2.857 9.587 -4.017 1.00 89.00 112 MET A C 1
ATOM 834 O O . MET A 1 112 ? 3.999 9.908 -4.340 1.00 89.00 112 MET A O 1
ATOM 838 N N . SER A 1 113 ? 2.433 8.320 -4.034 1.00 87.19 113 SER A N 1
ATOM 839 C CA . SER A 1 113 ? 3.229 7.187 -4.533 1.00 87.19 113 SER A CA 1
ATOM 840 C C . SER A 1 113 ? 3.659 7.412 -5.988 1.00 87.19 113 SER A C 1
ATOM 842 O O . SER A 1 113 ? 4.838 7.293 -6.319 1.00 87.19 113 SER A O 1
ATOM 844 N N . TYR A 1 114 ? 2.743 7.857 -6.853 1.00 84.62 114 TYR A N 1
ATOM 845 C CA . TYR A 1 114 ? 3.075 8.159 -8.244 1.00 84.62 114 TYR A CA 1
ATOM 846 C C . TYR A 1 114 ? 4.078 9.313 -8.381 1.00 84.62 114 TYR A C 1
ATOM 848 O O . TYR A 1 114 ? 5.019 9.218 -9.167 1.00 84.62 114 TYR A O 1
ATOM 856 N N . ILE A 1 115 ? 3.923 10.385 -7.596 1.00 86.19 115 ILE A N 1
ATOM 857 C CA . ILE A 1 115 ? 4.879 11.505 -7.561 1.00 86.19 115 ILE A CA 1
ATOM 858 C C . ILE A 1 115 ? 6.256 11.025 -7.091 1.00 86.19 115 ILE A C 1
ATOM 860 O O . ILE A 1 115 ? 7.269 11.417 -7.670 1.00 86.19 115 ILE A O 1
ATOM 864 N N . TRP A 1 116 ? 6.306 10.162 -6.075 1.00 86.44 116 TRP A N 1
ATOM 865 C CA . TRP A 1 116 ? 7.551 9.576 -5.582 1.00 86.44 116 TRP A CA 1
ATOM 866 C C . TRP A 1 116 ? 8.252 8.740 -6.655 1.00 86.44 116 TRP A C 1
ATOM 868 O O . TRP A 1 116 ? 9.434 8.952 -6.926 1.00 86.44 116 TRP A O 1
ATOM 878 N N . LEU A 1 117 ? 7.521 7.845 -7.322 1.00 83.56 117 LEU A N 1
ATOM 879 C CA . LEU A 1 117 ? 8.054 7.027 -8.412 1.00 83.56 117 LEU A CA 1
ATOM 880 C C . LEU A 1 117 ? 8.506 7.888 -9.599 1.00 83.56 117 LEU A C 1
ATOM 882 O O . LEU A 1 117 ? 9.569 7.636 -10.166 1.00 83.56 117 LEU A O 1
ATOM 886 N N . ALA A 1 118 ? 7.758 8.942 -9.937 1.00 82.00 118 ALA A N 1
ATOM 887 C CA . ALA A 1 118 ? 8.153 9.916 -10.951 1.00 82.00 118 ALA A CA 1
ATOM 888 C C . ALA A 1 118 ? 9.466 10.623 -10.578 1.00 82.00 118 ALA A C 1
ATOM 890 O O . ALA A 1 118 ? 10.390 10.664 -11.394 1.00 82.00 118 ALA A O 1
ATOM 891 N N . ALA A 1 119 ? 9.592 11.107 -9.340 1.00 83.50 119 ALA A N 1
ATOM 892 C CA . ALA A 1 119 ? 10.824 11.711 -8.842 1.00 83.50 119 ALA A CA 1
ATOM 893 C C . ALA A 1 119 ? 11.997 10.716 -8.886 1.00 83.50 119 ALA A C 1
ATOM 895 O O . ALA A 1 119 ? 13.058 11.038 -9.422 1.00 83.50 119 ALA A O 1
ATOM 896 N N . MET A 1 120 ? 11.800 9.482 -8.415 1.00 82.25 120 MET A N 1
ATOM 897 C CA . MET A 1 120 ? 12.840 8.449 -8.435 1.00 82.25 120 MET A CA 1
ATOM 898 C C . MET A 1 120 ? 13.235 8.038 -9.853 1.00 82.25 120 MET A C 1
ATOM 900 O O . MET A 1 120 ? 14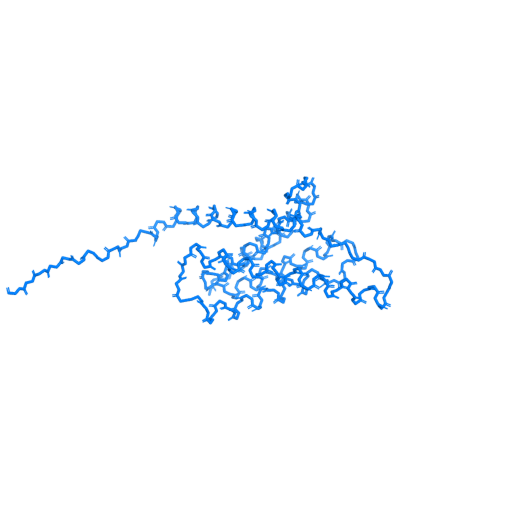.419 7.829 -10.123 1.00 82.25 120 MET A O 1
ATOM 904 N N . SER A 1 121 ? 12.293 7.987 -10.794 1.00 79.06 121 SER A N 1
ATOM 905 C CA . SER A 1 121 ? 12.599 7.762 -12.212 1.00 79.06 121 SER A CA 1
ATOM 906 C C . SER A 1 121 ? 13.473 8.877 -12.796 1.00 79.06 121 SER A C 1
ATOM 908 O O . SER A 1 121 ? 14.388 8.615 -13.576 1.00 79.06 121 SER A O 1
ATOM 910 N N . PHE A 1 122 ? 13.234 10.124 -12.381 1.00 79.75 122 PHE A N 1
ATOM 911 C CA . PHE A 1 122 ? 13.996 11.274 -12.843 1.00 79.75 122 PHE A CA 1
ATOM 912 C C . PHE A 1 122 ? 15.421 11.236 -12.282 1.00 79.75 122 PHE A C 1
ATOM 914 O O . PHE A 1 122 ? 16.385 11.350 -13.041 1.00 79.75 122 PHE A O 1
ATOM 921 N N . PHE A 1 123 ? 15.566 10.986 -10.976 1.00 78.88 123 PHE A N 1
ATOM 922 C CA . PHE A 1 123 ? 16.872 10.862 -10.325 1.00 78.88 123 PHE A CA 1
ATOM 923 C C . PHE A 1 123 ? 17.674 9.662 -10.834 1.00 78.88 123 PHE A C 1
ATOM 925 O O . PHE A 1 123 ? 18.864 9.801 -11.112 1.00 78.88 123 PHE A O 1
ATOM 932 N N . SER A 1 124 ? 17.041 8.500 -11.007 1.00 74.50 124 SER A N 1
ATOM 933 C CA . SER A 1 124 ? 17.708 7.299 -11.532 1.00 74.50 124 SER A CA 1
ATOM 934 C C . SER A 1 124 ? 18.191 7.485 -12.967 1.00 74.50 124 SER A C 1
ATOM 936 O O . SER A 1 124 ? 19.336 7.145 -13.279 1.00 74.50 124 SER A O 1
ATOM 938 N N . ARG A 1 125 ? 17.387 8.129 -13.820 1.00 74.44 125 ARG A N 1
ATOM 939 C CA . ARG A 1 125 ? 17.796 8.480 -15.183 1.00 74.44 125 ARG A CA 1
ATOM 940 C C . ARG A 1 125 ? 18.966 9.465 -15.198 1.00 74.44 125 ARG A C 1
ATOM 942 O O . ARG A 1 125 ? 19.857 9.317 -16.033 1.00 74.44 125 ARG A O 1
ATOM 949 N N . LEU A 1 126 ? 18.967 10.445 -14.292 1.00 75.00 126 LEU A N 1
ATOM 950 C CA . LEU A 1 126 ? 19.998 11.482 -14.207 1.00 75.00 126 LEU A CA 1
ATOM 951 C C . LEU A 1 126 ? 21.333 10.947 -13.663 1.00 75.00 126 LEU A C 1
ATOM 953 O O . LEU A 1 126 ? 22.385 11.269 -14.210 1.00 75.00 126 LEU A O 1
ATOM 957 N N . LEU A 1 127 ? 21.293 10.139 -12.601 1.00 77.56 127 LEU A N 1
ATOM 958 C CA . LEU A 1 127 ? 22.481 9.708 -11.855 1.00 77.56 127 LEU A CA 1
ATOM 959 C C . LEU A 1 127 ? 23.027 8.352 -12.311 1.00 77.56 127 LEU A C 1
ATOM 961 O O . LEU A 1 127 ? 24.238 8.157 -12.342 1.00 77.56 127 LEU A O 1
ATOM 965 N N . PHE A 1 128 ? 22.147 7.419 -12.678 1.00 73.94 128 PHE A N 1
ATOM 966 C CA . PHE A 1 128 ? 22.509 6.014 -12.900 1.00 73.94 128 PHE A CA 1
ATOM 967 C C . PHE A 1 128 ? 22.191 5.516 -14.316 1.00 73.94 128 PHE A C 1
ATOM 969 O O . PHE A 1 128 ? 22.509 4.376 -14.645 1.00 73.94 128 PHE A O 1
ATOM 976 N N . LYS A 1 129 ? 21.584 6.359 -15.169 1.00 69.81 129 LYS A N 1
ATOM 977 C CA . LYS A 1 129 ? 21.121 6.015 -16.530 1.00 69.81 129 LYS A CA 1
ATOM 978 C C . LYS A 1 129 ? 20.208 4.779 -16.582 1.00 69.81 129 LYS A C 1
ATOM 980 O O . LYS A 1 129 ? 20.053 4.167 -17.637 1.00 69.81 129 LYS A O 1
ATOM 985 N N . THR A 1 130 ? 19.582 4.422 -15.466 1.00 63.06 130 THR A N 1
ATOM 986 C CA . THR A 1 130 ? 18.608 3.334 -15.374 1.00 63.06 130 THR A CA 1
ATOM 987 C C . THR A 1 130 ? 17.199 3.869 -15.614 1.00 63.06 130 THR A C 1
ATOM 989 O O . THR A 1 130 ? 16.889 5.015 -15.290 1.00 63.06 130 THR A O 1
ATOM 992 N N . GLN A 1 131 ? 16.342 3.051 -16.230 1.00 61.25 131 GLN A N 1
ATOM 993 C CA . GLN A 1 131 ? 14.931 3.378 -16.428 1.00 61.25 131 GLN A CA 1
ATOM 994 C C . GLN A 1 131 ? 14.090 2.613 -15.410 1.00 61.25 131 GLN A C 1
ATOM 996 O O . GLN A 1 131 ? 14.031 1.387 -15.443 1.00 61.25 131 GLN A O 1
ATOM 1001 N N . ILE A 1 132 ? 13.433 3.349 -14.515 1.00 64.31 132 ILE A N 1
ATOM 1002 C CA . ILE A 1 132 ? 12.384 2.803 -13.654 1.00 64.31 132 ILE A CA 1
ATOM 1003 C C . ILE A 1 132 ? 11.084 2.796 -14.459 1.00 64.31 132 ILE A C 1
ATOM 1005 O O . ILE A 1 132 ? 10.714 3.807 -15.059 1.00 64.31 132 ILE A O 1
ATOM 1009 N N . PHE A 1 133 ? 10.403 1.653 -14.489 1.00 62.28 133 PHE A N 1
ATOM 1010 C CA . PHE A 1 133 ? 9.125 1.524 -15.179 1.00 62.28 133 PHE A CA 1
ATOM 1011 C C . PHE A 1 133 ? 8.034 2.290 -14.421 1.00 62.28 133 PHE A C 1
ATOM 1013 O O . PHE A 1 133 ? 7.752 1.990 -13.263 1.00 62.28 133 PHE A O 1
ATOM 1020 N N . ILE A 1 134 ? 7.410 3.264 -15.087 1.00 63.12 134 ILE A N 1
ATOM 1021 C CA . ILE A 1 134 ? 6.247 3.997 -14.576 1.00 63.12 134 ILE A CA 1
ATOM 1022 C C . ILE A 1 134 ? 5.020 3.547 -15.364 1.00 63.12 134 ILE A C 1
ATOM 1024 O O . ILE A 1 134 ? 5.038 3.548 -16.596 1.00 63.12 134 ILE A O 1
ATOM 1028 N N . GLN A 1 135 ? 3.946 3.183 -14.661 1.00 63.94 135 GLN A N 1
ATOM 1029 C CA . GLN A 1 135 ? 2.682 2.851 -15.315 1.00 63.94 135 GLN A CA 1
ATOM 1030 C C . GLN A 1 135 ? 2.119 4.068 -16.074 1.00 63.94 135 GLN A C 1
ATOM 1032 O O . GLN A 1 135 ? 2.134 5.183 -15.549 1.00 63.94 135 GLN A O 1
ATOM 1037 N N . PRO A 1 136 ? 1.582 3.878 -17.293 1.00 68.12 136 PRO A N 1
ATOM 1038 C CA . PRO A 1 136 ? 0.986 4.964 -18.059 1.00 68.12 136 PRO A CA 1
ATOM 1039 C C . PRO A 1 136 ? -0.232 5.553 -17.334 1.00 68.12 136 PRO A C 1
ATOM 1041 O O . PRO A 1 136 ? -1.002 4.833 -16.699 1.00 68.12 136 PRO A O 1
ATOM 1044 N N . PHE A 1 137 ? -0.446 6.863 -17.486 1.00 69.38 137 PHE A N 1
ATOM 1045 C CA . PHE A 1 137 ? -1.465 7.621 -16.746 1.00 69.38 137 PHE A CA 1
ATOM 1046 C C . PHE A 1 137 ? -2.889 7.051 -16.877 1.00 69.38 137 PHE A C 1
ATOM 1048 O O . PHE A 1 137 ? -3.656 7.051 -15.919 1.00 69.38 137 PHE A O 1
ATOM 1055 N N . ASN A 1 138 ? -3.235 6.496 -18.043 1.00 69.00 138 ASN A N 1
ATOM 1056 C CA . ASN A 1 138 ? -4.532 5.850 -18.249 1.00 69.00 138 ASN A CA 1
ATOM 1057 C C . ASN A 1 138 ? -4.698 4.590 -17.374 1.00 69.00 138 ASN A C 1
ATOM 1059 O O . ASN A 1 138 ? -5.753 4.363 -16.792 1.00 69.00 138 ASN A O 1
ATOM 1063 N N . SER A 1 139 ? -3.626 3.807 -17.210 1.00 74.38 139 SER A N 1
ATOM 1064 C CA . SER A 1 139 ? -3.611 2.646 -16.311 1.00 74.38 139 SER A CA 1
ATOM 1065 C C . SER A 1 139 ? -3.753 3.073 -14.851 1.00 74.38 139 SER A C 1
ATOM 1067 O O . SER A 1 139 ? -4.441 2.405 -14.088 1.00 74.38 139 SER A O 1
ATOM 1069 N N . LEU A 1 140 ? -3.170 4.218 -14.478 1.00 77.75 140 LEU A N 1
ATOM 1070 C CA . LEU A 1 140 ? -3.279 4.786 -13.133 1.00 77.75 140 LEU A CA 1
ATOM 1071 C C . LEU A 1 140 ? -4.713 5.205 -12.776 1.00 77.75 140 LEU A C 1
ATOM 1073 O O . LEU A 1 140 ? -5.166 4.960 -11.661 1.00 77.75 140 LEU A O 1
ATOM 1077 N N . LEU A 1 141 ? -5.455 5.808 -13.707 1.00 81.94 141 LEU A N 1
ATOM 1078 C CA . LEU A 1 141 ? -6.856 6.161 -13.451 1.00 81.94 141 LEU A CA 1
ATOM 1079 C C . LEU A 1 141 ? -7.719 4.912 -13.240 1.00 81.94 141 LEU A C 1
ATOM 1081 O O . LEU A 1 141 ? -8.542 4.872 -12.325 1.00 81.94 141 LEU A O 1
ATOM 1085 N N . VAL A 1 142 ? -7.506 3.873 -14.050 1.00 84.44 142 VAL A N 1
ATOM 1086 C CA . VAL A 1 142 ? -8.235 2.606 -13.915 1.00 84.44 142 VAL A CA 1
ATOM 1087 C C . VAL A 1 142 ? -7.884 1.914 -12.595 1.00 84.44 142 VAL A C 1
ATOM 1089 O O . VAL A 1 142 ? -8.783 1.435 -11.904 1.00 84.44 142 VAL A O 1
ATOM 1092 N N . THR A 1 143 ? -6.609 1.890 -12.197 1.00 82.94 143 THR A N 1
ATOM 1093 C CA . THR A 1 143 ? -6.194 1.289 -10.919 1.00 82.94 143 THR A CA 1
ATOM 1094 C C . THR A 1 143 ? -6.749 2.054 -9.720 1.00 82.94 143 THR A C 1
ATOM 1096 O O . THR A 1 143 ? -7.213 1.416 -8.780 1.00 82.94 143 THR A O 1
ATOM 1099 N N . MET A 1 144 ? -6.815 3.389 -9.776 1.00 85.94 144 MET A N 1
ATOM 1100 C CA . MET A 1 144 ? -7.452 4.214 -8.739 1.00 85.94 144 MET A CA 1
ATOM 1101 C C . MET A 1 144 ? -8.935 3.881 -8.536 1.00 85.94 144 MET A C 1
ATOM 1103 O O . MET A 1 144 ? -9.407 3.840 -7.398 1.00 85.94 144 MET A O 1
ATOM 1107 N N . VAL A 1 145 ? -9.675 3.617 -9.620 1.00 88.38 145 VAL A N 1
ATOM 1108 C CA . VAL A 1 145 ? -11.078 3.177 -9.526 1.00 88.38 145 VAL A CA 1
ATOM 1109 C C . VAL A 1 145 ? -11.165 1.827 -8.815 1.00 88.38 145 VAL A C 1
ATOM 1111 O O . VAL A 1 145 ? -11.991 1.660 -7.916 1.00 88.38 145 VAL A O 1
ATOM 1114 N N . TRP A 1 146 ? -10.292 0.880 -9.164 1.00 87.88 146 TRP A N 1
ATOM 1115 C CA . TRP A 1 146 ? -10.244 -0.417 -8.490 1.00 87.88 146 TRP A CA 1
ATOM 1116 C C . TRP A 1 146 ? -9.869 -0.298 -7.014 1.00 87.88 146 TRP A C 1
ATOM 1118 O O . TRP A 1 146 ? -10.523 -0.927 -6.187 1.00 87.88 146 TRP A O 1
ATOM 1128 N N . ASP A 1 147 ? -8.898 0.540 -6.652 1.00 85.81 147 ASP A N 1
ATOM 1129 C CA . ASP A 1 147 ? -8.549 0.765 -5.245 1.00 85.81 147 ASP A CA 1
ATOM 1130 C C . ASP A 1 147 ? -9.725 1.333 -4.458 1.00 85.81 147 ASP A C 1
ATOM 1132 O O . ASP A 1 147 ? -9.993 0.888 -3.343 1.00 85.81 147 ASP A O 1
ATOM 1136 N N . ALA A 1 148 ? -10.456 2.290 -5.039 1.00 87.00 148 ALA A N 1
ATOM 1137 C CA . ALA A 1 148 ? -11.648 2.850 -4.419 1.00 87.00 148 ALA A CA 1
ATOM 1138 C C . ALA A 1 148 ? -12.721 1.769 -4.209 1.00 87.00 148 ALA A C 1
ATOM 1140 O O . ALA A 1 148 ? -13.303 1.689 -3.126 1.00 87.00 148 ALA A O 1
ATOM 1141 N N . LEU A 1 149 ? -12.943 0.891 -5.194 1.00 88.69 149 LEU A N 1
ATOM 1142 C CA . LEU A 1 149 ? -13.862 -0.246 -5.066 1.00 88.69 149 LEU A CA 1
ATOM 1143 C C . LEU A 1 149 ? -13.404 -1.243 -3.988 1.00 88.69 149 LEU A C 1
ATOM 1145 O O . LEU A 1 149 ? -14.215 -1.671 -3.162 1.00 88.69 149 LEU A O 1
ATOM 1149 N N . PHE A 1 150 ? -12.114 -1.581 -3.932 1.00 88.00 150 PHE A N 1
ATOM 1150 C CA . PHE A 1 150 ? -11.562 -2.457 -2.893 1.00 88.00 150 PHE A CA 1
ATOM 1151 C C . PHE A 1 150 ? -11.676 -1.832 -1.501 1.00 88.00 150 PHE A C 1
ATOM 1153 O O . PHE A 1 150 ? -12.093 -2.488 -0.550 1.00 88.00 150 PHE A O 1
ATOM 1160 N N . MET A 1 151 ? -11.387 -0.542 -1.370 1.00 86.56 151 MET A N 1
ATOM 1161 C CA . MET A 1 151 ? -11.514 0.166 -0.101 1.00 86.56 151 MET A CA 1
ATOM 1162 C C . MET A 1 151 ? -12.967 0.237 0.366 1.00 86.56 151 MET A C 1
ATOM 1164 O O . MET A 1 151 ? -13.253 -0.041 1.530 1.00 86.56 151 MET A O 1
ATOM 1168 N N . CYS A 1 152 ? -13.898 0.540 -0.542 1.00 86.69 152 CYS A N 1
ATOM 1169 C CA . CYS A 1 152 ? -15.331 0.522 -0.263 1.00 86.69 152 CYS A CA 1
ATOM 1170 C C . CYS A 1 152 ? -15.801 -0.865 0.181 1.00 86.69 152 CYS A C 1
ATOM 1172 O O . CYS A 1 152 ? -16.504 -0.973 1.182 1.00 86.69 152 CYS A O 1
ATOM 1174 N N . THR A 1 153 ? -15.399 -1.931 -0.517 1.00 86.94 153 THR A N 1
ATOM 1175 C CA . THR A 1 153 ? -15.791 -3.302 -0.150 1.00 86.94 153 THR A CA 1
ATOM 1176 C C . THR A 1 153 ? -15.214 -3.718 1.200 1.00 86.94 153 THR A C 1
ATOM 1178 O O . THR A 1 153 ? -15.960 -4.235 2.031 1.00 86.94 153 THR A O 1
ATOM 1181 N N . ILE A 1 154 ? -13.941 -3.425 1.486 1.00 86.88 154 ILE A N 1
ATOM 1182 C CA . ILE A 1 154 ? -13.335 -3.693 2.799 1.00 86.88 154 ILE A CA 1
ATOM 1183 C C . ILE A 1 154 ? -14.051 -2.904 3.899 1.00 86.88 154 ILE A C 1
ATOM 1185 O O . ILE A 1 154 ? -14.355 -3.461 4.955 1.00 86.88 154 ILE A O 1
ATOM 1189 N N . PHE A 1 155 ? -14.371 -1.630 3.663 1.00 81.25 155 PHE A N 1
ATOM 1190 C CA . PHE A 1 155 ? -15.084 -0.810 4.640 1.00 81.25 155 PHE A CA 1
ATOM 1191 C C . PHE A 1 155 ? -16.513 -1.318 4.878 1.00 81.25 155 PHE A C 1
ATOM 1193 O O . PHE A 1 155 ? -16.953 -1.375 6.025 1.00 81.25 155 PHE A O 1
ATOM 1200 N N . LEU A 1 156 ? -17.223 -1.739 3.826 1.00 82.31 156 LEU A N 1
ATOM 1201 C CA . LEU A 1 156 ? -18.554 -2.348 3.924 1.00 82.31 156 LEU A CA 1
ATOM 1202 C C . LEU A 1 156 ? -18.516 -3.674 4.690 1.00 82.31 156 LEU A C 1
ATOM 1204 O O . LEU A 1 156 ? -19.341 -3.886 5.578 1.00 82.31 156 LEU A O 1
ATOM 1208 N N . LEU A 1 157 ? -17.539 -4.540 4.405 1.00 84.31 157 LEU A N 1
ATOM 1209 C CA . LEU A 1 157 ? -17.331 -5.782 5.151 1.00 84.31 157 LEU A CA 1
ATOM 1210 C C . LEU A 1 157 ? -17.047 -5.486 6.624 1.00 84.31 157 LEU A C 1
ATOM 1212 O O . LEU A 1 157 ? -17.666 -6.079 7.506 1.00 84.31 157 LEU A O 1
ATOM 1216 N N . LEU A 1 158 ? -16.164 -4.528 6.908 1.00 79.81 158 LEU A N 1
ATOM 1217 C CA . LEU A 1 158 ? -15.846 -4.123 8.273 1.00 79.81 158 LEU A CA 1
ATOM 1218 C C . LEU A 1 158 ? -17.083 -3.561 8.982 1.00 79.81 158 LEU A C 1
ATOM 1220 O O . LEU A 1 158 ? -17.338 -3.921 10.131 1.00 79.81 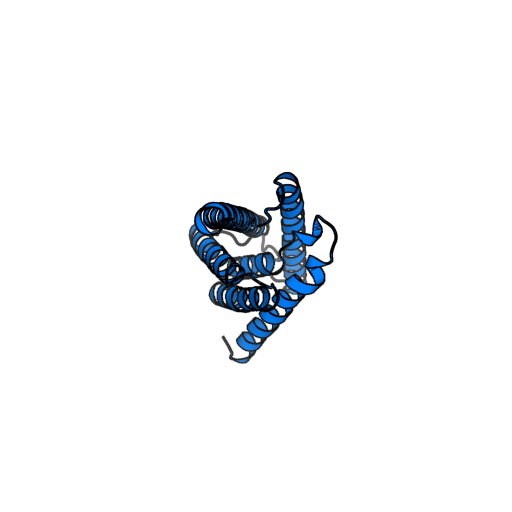158 LEU A O 1
ATOM 1224 N N . ALA A 1 159 ? -17.897 -2.749 8.305 1.00 74.19 159 ALA A N 1
ATOM 1225 C CA . ALA A 1 159 ? -19.161 -2.247 8.837 1.00 74.19 159 ALA A CA 1
ATOM 1226 C C . ALA A 1 159 ? -20.152 -3.385 9.144 1.00 74.19 159 ALA A C 1
ATOM 1228 O O . ALA A 1 159 ? -20.771 -3.380 10.212 1.00 74.19 159 ALA A O 1
ATOM 1229 N N . PHE A 1 160 ? -20.245 -4.389 8.266 1.00 77.94 160 PHE A N 1
ATOM 1230 C CA . PHE A 1 160 ? -21.106 -5.559 8.447 1.00 77.94 160 PHE A CA 1
ATOM 1231 C C . PHE A 1 160 ? -20.663 -6.423 9.638 1.00 77.94 160 PHE A C 1
ATOM 1233 O O . PHE A 1 160 ? -21.472 -6.749 10.508 1.00 77.94 160 PHE A O 1
ATOM 1240 N N . PHE A 1 161 ? -19.366 -6.736 9.732 1.00 72.88 161 PHE A N 1
ATOM 1241 C CA . PHE A 1 161 ? -18.815 -7.570 10.806 1.00 72.88 161 PHE A CA 1
ATOM 1242 C C . PHE A 1 161 ? -18.776 -6.868 12.164 1.00 72.88 161 PHE A C 1
ATOM 1244 O O . PHE A 1 161 ? -18.935 -7.517 13.196 1.00 72.88 161 PHE A O 1
ATOM 1251 N N . THR A 1 162 ? -18.567 -5.551 12.198 1.00 65.94 162 THR A N 1
ATOM 1252 C CA . THR A 1 162 ? -18.425 -4.837 13.474 1.00 65.94 162 THR A CA 1
ATOM 1253 C C . THR A 1 162 ? -19.754 -4.422 14.101 1.00 65.94 162 THR A C 1
ATOM 1255 O O . THR A 1 162 ? -19.735 -4.019 15.263 1.00 65.94 162 THR A O 1
ATOM 1258 N N . ARG A 1 163 ? -20.899 -4.504 13.391 1.00 53.50 163 ARG A N 1
ATOM 1259 C CA . ARG A 1 163 ? -22.245 -4.056 13.847 1.00 53.50 163 ARG A CA 1
ATOM 1260 C C . ARG A 1 163 ? -22.294 -2.635 14.458 1.00 53.50 163 ARG A C 1
ATOM 1262 O O . ARG A 1 163 ? -23.325 -2.228 14.985 1.00 53.50 163 ARG A O 1
ATOM 1269 N N . ARG A 1 164 ? -21.205 -1.856 14.396 1.00 48.06 164 ARG A N 1
ATOM 1270 C CA . ARG A 1 164 ? -20.998 -0.622 15.180 1.00 48.06 164 ARG A CA 1
ATOM 1271 C C . ARG A 1 164 ? -21.170 0.666 14.383 1.00 48.06 164 ARG A C 1
ATOM 1273 O O . ARG A 1 164 ? -21.027 1.741 14.950 1.00 48.06 164 ARG A O 1
ATOM 1280 N N . PHE A 1 165 ? -21.525 0.556 13.107 1.00 46.06 165 PHE A N 1
ATOM 1281 C CA . PHE A 1 165 ? -21.969 1.679 12.280 1.00 46.06 165 PHE A CA 1
ATOM 1282 C C . PHE A 1 165 ? -23.481 1.614 12.011 1.00 46.06 165 PHE A C 1
ATOM 1284 O O . PHE A 1 165 ? -23.954 2.037 10.961 1.00 46.06 165 PHE A O 1
ATOM 1291 N N . SER A 1 166 ? -24.263 1.100 12.969 1.00 36.91 166 SER A N 1
ATOM 1292 C CA . SER A 1 166 ? -25.671 1.485 13.062 1.00 36.91 166 SER A CA 1
ATOM 1293 C C . SER A 1 166 ? -25.695 2.969 13.395 1.00 36.91 166 SER A C 1
ATOM 1295 O O . SER A 1 166 ? -25.380 3.363 14.517 1.00 36.91 166 SER A O 1
ATOM 1297 N N . VAL A 1 167 ? -26.027 3.779 12.396 1.00 37.88 167 VAL A N 1
ATOM 1298 C CA . VAL A 1 167 ? -26.326 5.198 12.529 1.00 37.88 167 VAL A CA 1
ATOM 1299 C C . VAL A 1 167 ? -27.375 5.339 13.632 1.00 37.88 167 VAL A C 1
ATOM 1301 O O . VAL A 1 167 ? -28.555 5.064 13.428 1.00 37.88 167 VAL A O 1
ATOM 1304 N N . GLY A 1 168 ? -26.947 5.752 14.823 1.00 38.78 168 GLY A N 1
ATOM 1305 C CA . GLY A 1 168 ? -27.831 6.427 15.754 1.00 38.78 168 GLY A CA 1
ATOM 1306 C C . GLY A 1 168 ? -28.170 7.764 15.120 1.00 38.78 168 GLY A C 1
ATOM 1307 O O . GLY A 1 168 ? -27.561 8.773 15.456 1.00 38.78 168 GLY A O 1
ATOM 1308 N N . VAL A 1 169 ? -29.088 7.764 14.147 1.00 41.06 169 VAL A N 1
ATOM 1309 C CA . VAL A 1 169 ? -29.817 8.976 13.792 1.00 41.06 169 VAL A CA 1
ATOM 1310 C C . VAL A 1 169 ? -30.482 9.352 15.100 1.00 41.06 169 VAL A C 1
ATOM 1312 O O . VAL A 1 169 ? -31.378 8.639 15.555 1.00 41.06 169 VAL A O 1
ATOM 1315 N N . ALA A 1 170 ? -29.967 10.391 15.755 1.00 40.41 170 ALA A N 1
ATOM 1316 C CA . ALA A 1 170 ? -30.659 11.041 16.844 1.00 40.41 170 ALA A CA 1
ATOM 1317 C C . ALA A 1 170 ? -32.048 11.376 16.300 1.00 40.41 170 ALA A C 1
ATOM 1319 O O . ALA A 1 170 ? -32.213 12.300 15.504 1.00 40.41 170 ALA A O 1
ATOM 1320 N N . ARG A 1 171 ? -33.036 10.544 16.641 1.00 40.78 171 ARG A N 1
ATOM 1321 C CA . ARG A 1 171 ? -34.432 10.894 16.457 1.00 40.78 171 ARG A CA 1
ATOM 1322 C C . ARG A 1 171 ? -34.639 12.078 17.386 1.00 40.78 171 ARG A C 1
ATOM 1324 O O . ARG A 1 171 ? -34.797 11.896 18.587 1.00 40.78 171 ARG A O 1
ATOM 1331 N N . PHE A 1 172 ? -34.566 13.276 16.819 1.00 43.03 172 PHE A N 1
ATOM 1332 C CA . PHE A 1 172 ? -35.226 14.453 17.352 1.00 43.03 172 PHE A CA 1
ATOM 1333 C C . PHE A 1 172 ? -36.719 14.121 17.445 1.00 43.03 172 PHE A C 1
ATOM 1335 O O . PHE A 1 172 ? -37.462 14.245 16.481 1.00 43.03 172 PHE A O 1
ATOM 1342 N N . ASN A 1 173 ? -37.103 13.592 18.595 1.00 42.69 173 ASN A N 1
ATOM 1343 C CA . ASN A 1 173 ? -38.432 13.605 19.182 1.00 42.69 173 ASN A CA 1
ATOM 1344 C C . ASN A 1 173 ? -38.103 13.855 20.658 1.00 42.69 173 ASN A C 1
ATOM 1346 O O . ASN A 1 173 ? -37.381 13.061 21.249 1.00 42.69 173 ASN A O 1
ATOM 1350 N N . THR A 1 174 ? -38.453 14.983 21.253 1.00 43.59 174 THR A N 1
ATOM 1351 C CA . THR A 1 174 ? -39.825 15.471 21.339 1.00 43.59 174 THR A CA 1
ATOM 1352 C C . THR A 1 174 ? -39.856 16.988 21.519 1.00 43.59 174 THR A C 1
ATOM 1354 O O . THR A 1 174 ? -39.048 17.568 22.240 1.00 43.59 174 THR A O 1
ATOM 1357 N N . TYR A 1 175 ? -40.819 17.609 20.838 1.00 47.66 175 TYR A N 1
ATOM 1358 C CA . TYR A 1 175 ? -41.522 18.783 21.338 1.00 47.66 175 TYR A CA 1
ATOM 1359 C C . TYR A 1 175 ? -41.953 18.537 22.783 1.00 47.66 175 TYR A C 1
ATOM 1361 O O . TYR A 1 175 ? -42.560 17.503 23.018 1.00 47.66 175 TYR A O 1
ATOM 1369 N N . ASP A 1 176 ? -41.709 19.486 23.679 1.00 40.00 176 ASP A N 1
ATOM 1370 C CA . ASP A 1 176 ? -42.6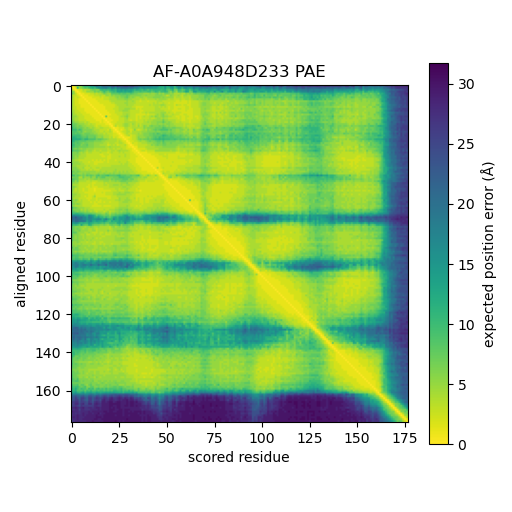00 19.774 24.804 1.00 40.00 176 ASP A CA 1
ATOM 1371 C C . ASP A 1 176 ? -42.482 21.277 25.088 1.00 40.00 176 ASP A C 1
ATOM 1373 O O . ASP A 1 176 ? -41.442 21.773 25.533 1.00 40.00 176 ASP A O 1
ATOM 1377 N N . GLY A 1 177 ? -43.533 21.996 24.695 1.00 37.53 177 GLY A N 1
ATOM 1378 C CA . GLY A 1 177 ? -43.895 23.304 25.232 1.00 37.53 177 GLY A CA 1
ATOM 1379 C C . GLY A 1 177 ? -44.975 23.143 26.289 1.00 37.53 177 GLY A C 1
ATOM 1380 O O . GLY A 1 177 ? -45.550 22.035 26.374 1.00 37.53 177 GLY A O 1
#

Mean predicted aligned error: 9.05 Å

pLDDT: mean 78.01, std 13.41, range [36.91, 90.88]

Secondary structure (DSSP, 8-state):
--HHHHHHHHHHHHHHHHHIIIIIHHSPTTGGG--HHHHHHHHHHHTT-HHHHHHHHHHHHHHHHHHSTT-TTHHHHHHHHHHHHHHHHHHHH-SS--HHHHHHHHHHHHHHHHHHHHHHHHHHHHHT--------HHHHHHHHHHHHHHHHHHHHHHHHHH---------------